Protein AF-A0A8S0XL92-F1 (afdb_monomer_lite)

Structure (mmCIF, N/CA/C/O backbone):
data_AF-A0A8S0XL92-F1
#
_entry.id   AF-A0A8S0XL92-F1
#
loop_
_atom_site.group_PDB
_atom_site.id
_atom_site.type_symbol
_atom_site.label_atom_id
_atom_site.label_alt_id
_atom_site.label_comp_id
_atom_site.label_asym_id
_atom_site.label_entity_id
_atom_site.label_seq_id
_atom_site.pdbx_PDB_ins_code
_atom_site.Cartn_x
_atom_site.Cartn_y
_atom_site.Cartn_z
_atom_site.occupancy
_atom_site.B_iso_or_equiv
_atom_site.auth_seq_id
_atom_site.auth_comp_id
_atom_site.auth_asym_id
_atom_site.auth_atom_id
_atom_site.pdbx_PDB_model_num
ATOM 1 N N . MET A 1 1 ? 10.316 -15.451 11.640 1.00 46.69 1 MET A N 1
ATOM 2 C CA . MET A 1 1 ? 9.935 -14.400 10.669 1.00 46.69 1 MET A CA 1
ATOM 3 C C . MET A 1 1 ? 9.192 -13.316 11.423 1.00 46.69 1 MET A C 1
ATOM 5 O O . MET A 1 1 ? 8.176 -13.614 12.036 1.00 46.69 1 MET A O 1
ATOM 9 N N . SER A 1 2 ? 9.742 -12.107 11.475 1.00 52.25 2 SER A N 1
ATOM 10 C CA . SER A 1 2 ? 9.135 -10.977 12.180 1.00 52.25 2 SER A CA 1
ATOM 11 C C . SER A 1 2 ? 7.762 -10.654 11.582 1.00 52.25 2 SER A C 1
ATOM 13 O O . SER A 1 2 ? 7.602 -10.604 10.365 1.00 52.25 2 SER A O 1
ATOM 15 N N . ILE A 1 3 ? 6.761 -10.427 12.435 1.00 55.72 3 ILE A N 1
ATOM 16 C CA . ILE A 1 3 ? 5.382 -10.066 12.048 1.00 55.72 3 ILE A CA 1
ATOM 17 C C . ILE A 1 3 ? 5.349 -8.834 11.116 1.00 55.72 3 ILE A C 1
ATOM 19 O O . ILE A 1 3 ? 4.450 -8.692 10.293 1.00 55.72 3 ILE A O 1
ATOM 23 N N . THR A 1 4 ? 6.381 -7.989 11.174 1.00 57.88 4 THR A N 1
ATOM 24 C CA . THR A 1 4 ? 6.578 -6.809 10.323 1.00 57.88 4 THR A CA 1
ATOM 25 C C . THR A 1 4 ? 7.001 -7.120 8.884 1.00 57.88 4 THR A C 1
ATOM 27 O O . THR A 1 4 ? 6.864 -6.260 8.021 1.00 57.88 4 THR A O 1
ATOM 30 N N . ALA A 1 5 ? 7.487 -8.328 8.585 1.00 69.50 5 ALA A N 1
ATOM 31 C CA . ALA A 1 5 ? 7.896 -8.705 7.231 1.00 69.50 5 ALA A CA 1
ATOM 32 C C . ALA A 1 5 ? 6.703 -9.058 6.326 1.00 69.50 5 ALA A C 1
ATOM 34 O O . ALA A 1 5 ? 6.807 -8.968 5.104 1.00 69.50 5 ALA A O 1
ATOM 35 N N . ILE A 1 6 ? 5.565 -9.452 6.907 1.00 76.50 6 ILE A N 1
ATOM 36 C CA . ILE A 1 6 ? 4.394 -9.924 6.154 1.00 76.50 6 ILE A CA 1
ATOM 37 C C . ILE A 1 6 ? 3.798 -8.807 5.275 1.00 76.50 6 ILE A C 1
ATOM 39 O O . ILE A 1 6 ? 3.662 -9.040 4.071 1.00 76.50 6 ILE A O 1
ATOM 43 N N . PRO A 1 7 ? 3.517 -7.590 5.789 1.00 75.69 7 PRO A N 1
ATOM 44 C CA . PRO A 1 7 ? 3.013 -6.495 4.957 1.00 75.69 7 PRO A CA 1
ATOM 45 C C . PRO A 1 7 ? 3.985 -6.111 3.838 1.00 75.69 7 PRO A C 1
ATOM 47 O O . PRO A 1 7 ? 3.556 -5.860 2.718 1.00 75.69 7 PRO A O 1
ATOM 50 N N . THR A 1 8 ? 5.291 -6.148 4.107 1.00 79.44 8 THR A N 1
ATOM 51 C CA . THR A 1 8 ? 6.352 -5.864 3.129 1.00 79.44 8 THR A CA 1
ATOM 52 C C . THR A 1 8 ? 6.390 -6.898 2.003 1.00 79.44 8 THR A C 1
ATOM 54 O O . THR A 1 8 ? 6.495 -6.548 0.829 1.00 79.44 8 THR A O 1
ATOM 57 N N . ILE A 1 9 ? 6.272 -8.188 2.332 1.00 84.31 9 ILE A N 1
ATOM 58 C CA . ILE A 1 9 ? 6.246 -9.262 1.328 1.00 84.31 9 ILE A CA 1
ATOM 59 C C . ILE A 1 9 ? 4.990 -9.150 0.462 1.00 84.31 9 ILE A C 1
ATOM 61 O O . ILE A 1 9 ? 5.079 -9.296 -0.760 1.00 84.31 9 ILE A O 1
ATOM 65 N N . ILE A 1 10 ? 3.835 -8.882 1.080 1.00 85.75 10 ILE A N 1
ATOM 66 C CA . ILE A 1 10 ? 2.579 -8.644 0.360 1.00 85.75 10 ILE A CA 1
ATOM 67 C C . ILE A 1 10 ? 2.753 -7.441 -0.567 1.00 85.75 10 ILE A C 1
ATOM 69 O O . ILE A 1 10 ? 2.487 -7.585 -1.760 1.00 85.75 10 ILE A O 1
ATOM 73 N N . PHE A 1 11 ? 3.306 -6.333 -0.052 1.00 87.50 11 PHE A N 1
ATOM 74 C CA . PHE A 1 11 ? 3.586 -5.114 -0.808 1.00 87.50 11 PHE A CA 1
ATOM 75 C C . PHE A 1 11 ? 4.371 -5.408 -2.092 1.00 87.50 11 PHE A C 1
ATOM 77 O O . PHE A 1 11 ? 3.925 -5.093 -3.198 1.00 87.50 11 PHE A O 1
ATOM 84 N N . CYS A 1 12 ? 5.525 -6.061 -1.956 1.00 86.62 12 CYS A N 1
ATOM 85 C CA . CYS A 1 12 ? 6.390 -6.373 -3.088 1.00 86.62 12 CYS A CA 1
ATOM 86 C C . CYS A 1 12 ? 5.717 -7.320 -4.091 1.00 86.62 12 CYS A C 1
ATOM 88 O O . CYS A 1 12 ? 5.840 -7.120 -5.300 1.00 86.62 12 CYS A O 1
ATOM 90 N N . LYS A 1 13 ? 4.985 -8.338 -3.615 1.00 88.25 13 LYS A N 1
ATOM 91 C CA . LYS A 1 13 ? 4.289 -9.291 -4.492 1.00 88.25 13 LYS A CA 1
ATOM 92 C C . LYS A 1 13 ? 3.189 -8.628 -5.315 1.00 88.25 13 LYS A C 1
ATOM 94 O O . LYS A 1 13 ? 3.097 -8.922 -6.505 1.00 88.25 13 LYS A O 1
ATOM 99 N N . GLY A 1 14 ? 2.384 -7.744 -4.725 1.00 89.25 14 GLY A N 1
ATOM 100 C CA . GLY A 1 14 ? 1.319 -7.063 -5.466 1.00 89.25 14 GLY A CA 1
ATOM 101 C C . GLY A 1 14 ? 1.862 -6.100 -6.521 1.00 89.25 14 GLY A C 1
ATOM 102 O O . GLY A 1 14 ? 1.381 -6.110 -7.651 1.00 89.25 14 GLY A O 1
ATOM 103 N N . ILE A 1 15 ? 2.940 -5.371 -6.216 1.00 89.62 15 ILE A N 1
ATOM 104 C CA . ILE A 1 15 ? 3.622 -4.519 -7.203 1.00 89.62 15 ILE A CA 1
ATOM 105 C C . ILE A 1 15 ? 4.197 -5.357 -8.352 1.00 89.62 15 ILE A C 1
ATOM 107 O O . ILE A 1 15 ? 3.989 -5.036 -9.520 1.00 89.62 15 ILE A O 1
ATOM 111 N N . LEU A 1 16 ? 4.859 -6.477 -8.048 1.00 87.94 16 LEU A N 1
ATOM 112 C CA . LEU A 1 16 ? 5.361 -7.395 -9.075 1.00 87.94 16 LEU A CA 1
ATOM 113 C C . LEU A 1 16 ? 4.234 -7.985 -9.937 1.00 87.94 16 LEU A C 1
ATOM 115 O O . LEU A 1 16 ? 4.423 -8.165 -11.139 1.00 87.94 16 LEU A O 1
ATOM 119 N N . ALA A 1 17 ? 3.072 -8.283 -9.351 1.00 88.50 17 ALA A N 1
ATOM 120 C CA . ALA A 1 17 ? 1.907 -8.756 -10.094 1.00 88.50 17 ALA A CA 1
ATOM 121 C C . ALA A 1 17 ? 1.376 -7.678 -11.051 1.00 88.50 17 ALA A C 1
ATOM 123 O O . ALA A 1 17 ? 1.188 -7.966 -12.229 1.00 88.50 17 ALA A O 1
ATOM 124 N N . MET A 1 18 ? 1.235 -6.434 -10.583 1.00 88.19 18 MET A N 1
ATOM 125 C CA . MET A 1 18 ? 0.814 -5.300 -11.419 1.00 88.19 18 MET A CA 1
ATOM 126 C C . MET A 1 18 ? 1.801 -4.994 -12.546 1.00 88.19 18 MET A C 1
ATOM 128 O O . MET A 1 18 ? 1.401 -4.583 -13.637 1.00 88.19 18 MET A O 1
ATOM 132 N N . TRP A 1 19 ? 3.094 -5.196 -12.292 1.00 87.38 19 TRP A N 1
ATOM 133 C CA . TRP A 1 19 ? 4.121 -5.050 -13.317 1.00 87.38 19 TRP A CA 1
ATOM 134 C C . TRP A 1 19 ? 3.978 -6.129 -14.396 1.00 87.38 19 TRP A C 1
ATOM 136 O O . TRP A 1 19 ? 3.989 -5.816 -15.584 1.00 87.38 19 TRP A O 1
ATOM 146 N N . LYS A 1 20 ? 3.737 -7.388 -14.002 1.00 87.38 20 LYS A N 1
ATOM 147 C CA . LYS A 1 20 ? 3.488 -8.499 -14.939 1.00 87.38 20 LYS A CA 1
ATOM 148 C C . LYS A 1 20 ? 2.217 -8.318 -15.767 1.00 87.38 20 LYS A C 1
ATOM 150 O O . LYS A 1 20 ? 2.213 -8.676 -16.938 1.00 87.38 20 LYS A O 1
ATOM 155 N N . THR A 1 21 ? 1.159 -7.754 -15.187 1.00 88.12 21 THR A N 1
ATOM 156 C CA . THR A 1 21 ? -0.087 -7.438 -15.908 1.00 88.12 21 THR A CA 1
ATOM 157 C C . THR A 1 21 ? -0.009 -6.123 -16.682 1.00 88.12 21 THR A C 1
ATOM 159 O O . THR A 1 2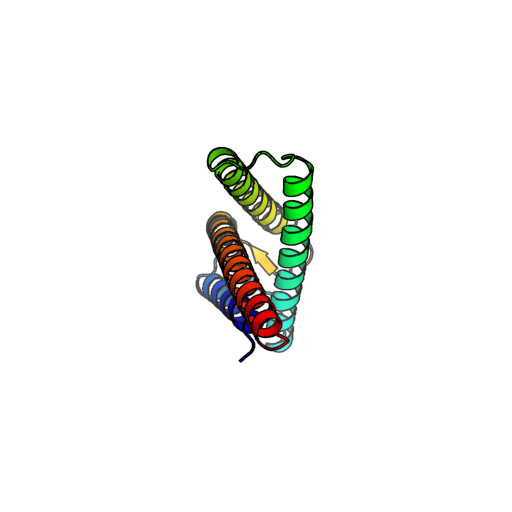1 ? -1.019 -5.654 -17.196 1.00 88.12 21 THR A O 1
ATOM 162 N N . ASN A 1 22 ? 1.181 -5.521 -16.782 1.00 85.56 22 ASN A N 1
ATOM 163 C CA . ASN A 1 22 ? 1.450 -4.322 -17.570 1.00 85.56 22 ASN A CA 1
ATOM 164 C C . ASN A 1 22 ? 0.641 -3.083 -17.125 1.00 85.56 22 ASN A C 1
ATOM 166 O O . ASN A 1 22 ? 0.470 -2.151 -17.912 1.00 85.56 22 ASN A O 1
ATOM 170 N N . LEU A 1 23 ? 0.170 -3.062 -15.870 1.00 86.38 23 LEU A N 1
ATOM 171 C CA . LEU A 1 23 ? -0.555 -1.942 -15.249 1.00 86.38 23 LEU A CA 1
ATOM 172 C C . LEU A 1 23 ? 0.399 -0.851 -14.743 1.00 86.38 23 LEU A C 1
ATOM 174 O O . LEU A 1 23 ? 0.039 0.325 -14.666 1.00 86.38 23 LEU A O 1
ATOM 178 N N . ILE A 1 24 ? 1.631 -1.241 -14.423 1.00 87.00 24 ILE A N 1
ATOM 179 C CA . ILE A 1 24 ? 2.724 -0.342 -14.058 1.00 87.00 24 ILE A CA 1
ATOM 180 C C . ILE A 1 24 ? 3.959 -0.678 -14.891 1.00 87.00 24 ILE A C 1
ATOM 182 O O . ILE A 1 24 ? 4.139 -1.818 -15.314 1.00 87.00 24 ILE A O 1
ATOM 186 N N . ILE A 1 25 ? 4.825 0.303 -15.106 1.00 85.88 25 ILE A N 1
ATOM 187 C CA . ILE A 1 25 ? 6.139 0.135 -15.729 1.00 85.88 25 ILE A C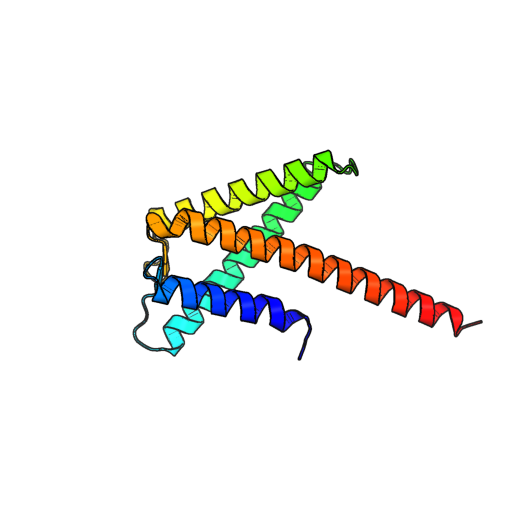A 1
ATOM 188 C C . ILE A 1 25 ? 7.181 0.483 -14.676 1.00 85.88 25 ILE A C 1
ATOM 190 O O . ILE A 1 25 ? 7.117 1.555 -14.081 1.00 85.88 25 ILE A O 1
ATOM 194 N N . ILE A 1 26 ? 8.140 -0.412 -14.449 1.00 83.69 26 ILE A N 1
ATOM 195 C CA . ILE A 1 26 ? 9.279 -0.156 -13.568 1.00 83.69 26 ILE A CA 1
ATOM 196 C C . ILE A 1 26 ? 10.525 -0.112 -14.442 1.00 83.69 26 ILE A C 1
ATOM 198 O O . ILE A 1 26 ? 10.922 -1.127 -15.009 1.00 83.69 26 ILE A O 1
ATOM 202 N N . ASN A 1 27 ? 11.126 1.067 -14.552 1.00 82.25 27 ASN A N 1
ATOM 203 C CA . ASN A 1 27 ? 12.355 1.265 -15.304 1.00 82.25 27 ASN A CA 1
ATOM 204 C C . ASN A 1 27 ? 13.559 0.982 -14.402 1.00 82.25 27 ASN A C 1
ATOM 206 O O . ASN A 1 27 ? 13.639 1.458 -13.267 1.00 82.25 27 ASN A O 1
ATOM 210 N N . GLY A 1 28 ? 14.503 0.209 -14.921 1.00 77.25 28 GLY A N 1
ATOM 211 C CA . GLY A 1 28 ? 15.765 -0.120 -14.272 1.00 77.25 28 GLY A CA 1
ATOM 212 C C . GLY A 1 28 ? 16.640 -0.896 -15.245 1.00 77.25 28 GLY A C 1
ATOM 213 O O . GLY A 1 28 ? 16.134 -1.710 -16.015 1.00 77.25 28 GLY A O 1
ATOM 214 N N . THR A 1 29 ? 17.938 -0.626 -15.229 1.00 76.88 29 THR A N 1
ATOM 215 C CA . THR A 1 29 ? 18.916 -1.304 -16.092 1.00 76.88 29 THR A CA 1
ATOM 216 C C . THR A 1 29 ? 19.174 -2.731 -15.614 1.00 76.88 29 THR A C 1
ATOM 218 O O . THR A 1 29 ? 19.304 -3.646 -16.420 1.00 76.88 29 THR A O 1
ATOM 221 N N . ASN A 1 30 ? 19.153 -2.938 -14.292 1.00 84.69 30 ASN A N 1
ATOM 222 C CA . ASN A 1 30 ? 19.447 -4.210 -13.638 1.00 84.69 30 ASN A CA 1
ATOM 223 C C . ASN A 1 30 ? 18.359 -4.595 -12.621 1.00 84.69 30 ASN A C 1
ATOM 225 O O . ASN A 1 30 ? 17.667 -3.742 -12.061 1.00 84.69 30 ASN A O 1
ATOM 229 N N . LYS A 1 31 ? 18.258 -5.894 -12.291 1.00 84.00 31 LYS A N 1
ATOM 230 C CA . LYS A 1 31 ? 17.289 -6.422 -11.299 1.00 84.00 31 LYS A CA 1
ATOM 231 C C . LYS A 1 31 ? 17.364 -5.709 -9.943 1.00 84.00 31 LYS A C 1
ATOM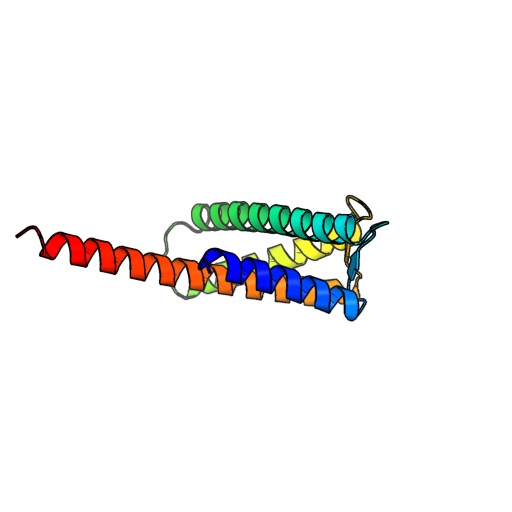 233 O O . LYS A 1 31 ? 16.339 -5.499 -9.302 1.00 84.00 31 LYS A O 1
ATOM 238 N N . PHE A 1 32 ? 18.568 -5.326 -9.520 1.00 84.81 32 PHE A N 1
ATOM 239 C CA . PHE A 1 32 ? 18.781 -4.608 -8.265 1.00 84.81 32 PHE A CA 1
ATOM 240 C C . PHE A 1 32 ? 18.126 -3.218 -8.267 1.00 84.81 32 PHE A C 1
ATOM 242 O O . PHE A 1 32 ? 17.488 -2.837 -7.288 1.00 84.81 32 PHE A O 1
ATOM 249 N N . GLU A 1 33 ? 18.206 -2.483 -9.379 1.00 84.38 33 GLU A N 1
ATOM 250 C CA . GLU A 1 33 ? 17.584 -1.159 -9.498 1.00 84.38 33 GLU A CA 1
ATOM 251 C C . GLU A 1 33 ? 16.059 -1.238 -9.450 1.00 84.38 33 GLU A C 1
ATOM 253 O O . GLU A 1 33 ? 15.422 -0.426 -8.781 1.00 84.38 33 GLU A O 1
ATOM 258 N N . ILE A 1 34 ? 15.476 -2.254 -10.094 1.00 83.00 34 ILE A N 1
ATOM 259 C CA . ILE A 1 34 ? 14.031 -2.517 -10.056 1.00 83.00 34 ILE A CA 1
ATOM 260 C C . ILE A 1 34 ? 13.578 -2.734 -8.607 1.00 83.00 34 ILE A C 1
ATOM 262 O O . ILE A 1 34 ? 12.633 -2.091 -8.152 1.00 83.00 34 ILE A O 1
ATOM 266 N N . ILE A 1 35 ? 14.283 -3.586 -7.854 1.00 85.94 35 ILE A N 1
ATOM 267 C CA . ILE A 1 35 ? 13.977 -3.845 -6.439 1.00 85.94 35 ILE A CA 1
ATOM 268 C C . ILE A 1 35 ? 14.109 -2.561 -5.612 1.00 85.94 35 ILE A C 1
ATOM 270 O O . ILE A 1 35 ? 13.215 -2.241 -4.827 1.00 85.94 35 ILE A O 1
ATOM 274 N N . MET A 1 36 ? 15.176 -1.785 -5.813 1.00 87.06 36 MET A N 1
ATOM 275 C CA . MET A 1 36 ? 15.367 -0.518 -5.102 1.00 87.06 36 MET A CA 1
ATOM 276 C C . MET A 1 36 ? 14.274 0.508 -5.411 1.00 87.06 36 MET A C 1
ATOM 278 O O . MET A 1 36 ? 13.856 1.241 -4.513 1.00 87.06 36 MET A O 1
ATOM 282 N N . ASN A 1 37 ? 13.773 0.552 -6.645 1.00 86.38 37 ASN A N 1
ATOM 283 C CA . ASN A 1 37 ? 12.665 1.429 -7.016 1.00 86.38 37 ASN A CA 1
ATOM 284 C C . ASN A 1 37 ? 11.358 1.011 -6.326 1.00 86.38 37 ASN A C 1
ATOM 286 O O . ASN A 1 37 ? 10.639 1.875 -5.823 1.00 86.38 37 ASN A O 1
ATOM 290 N N . ILE A 1 38 ? 11.093 -0.295 -6.206 1.00 88.00 38 ILE A N 1
ATOM 291 C CA . ILE A 1 38 ? 9.947 -0.819 -5.442 1.00 88.00 38 ILE A CA 1
ATOM 292 C C . ILE A 1 38 ? 10.066 -0.441 -3.960 1.00 88.00 38 ILE A C 1
ATOM 294 O O . ILE A 1 38 ? 9.095 0.029 -3.367 1.00 88.00 38 ILE A O 1
ATOM 298 N N . ILE A 1 39 ? 11.253 -0.589 -3.363 1.00 87.25 39 ILE A N 1
ATOM 299 C CA . ILE A 1 39 ? 11.491 -0.239 -1.953 1.00 87.25 39 ILE A CA 1
ATOM 300 C C . ILE A 1 39 ? 11.298 1.264 -1.719 1.00 87.25 39 ILE A C 1
ATOM 302 O O . ILE A 1 39 ? 10.628 1.654 -0.765 1.00 87.25 39 ILE A O 1
ATOM 306 N N . LYS A 1 40 ? 11.828 2.125 -2.597 1.00 88.31 40 LYS A N 1
ATOM 307 C CA . LYS A 1 40 ? 11.622 3.583 -2.507 1.00 88.31 40 LYS A CA 1
ATOM 308 C C . LYS A 1 40 ? 10.145 3.950 -2.577 1.00 88.31 40 LYS A C 1
ATOM 310 O O . LYS A 1 40 ? 9.676 4.765 -1.785 1.00 88.31 40 LYS A O 1
ATOM 315 N N . PHE A 1 41 ? 9.417 3.324 -3.497 1.00 87.81 41 PHE A N 1
ATOM 316 C CA . PHE A 1 41 ? 7.980 3.517 -3.631 1.00 87.81 41 PHE A CA 1
ATOM 317 C C . PHE A 1 41 ? 7.219 3.066 -2.370 1.00 87.81 41 PHE A C 1
ATOM 319 O O . PHE A 1 41 ? 6.342 3.783 -1.888 1.00 87.81 41 PHE A O 1
ATOM 326 N N . MET A 1 42 ? 7.608 1.934 -1.775 1.00 88.12 42 MET A N 1
ATOM 327 C CA . MET A 1 42 ? 7.053 1.448 -0.508 1.00 88.12 42 MET A CA 1
ATOM 328 C C . MET A 1 42 ? 7.269 2.430 0.646 1.00 88.12 42 MET A C 1
ATOM 330 O O . MET A 1 42 ? 6.324 2.746 1.363 1.00 88.12 42 MET A O 1
ATOM 334 N N . ILE A 1 43 ? 8.500 2.918 0.825 1.00 88.25 43 ILE A N 1
ATOM 335 C CA . ILE A 1 43 ? 8.838 3.859 1.902 1.00 88.25 43 ILE A CA 1
ATOM 336 C C . ILE A 1 43 ? 8.024 5.143 1.745 1.00 88.25 43 ILE A C 1
ATOM 338 O O . ILE A 1 43 ? 7.407 5.595 2.705 1.00 88.25 43 ILE A O 1
ATOM 342 N N . LEU A 1 44 ? 7.960 5.691 0.529 1.00 88.94 44 LEU A N 1
ATOM 343 C CA . LEU A 1 44 ? 7.159 6.881 0.244 1.00 88.94 44 LEU A CA 1
ATOM 344 C C . LEU A 1 44 ? 5.677 6.654 0.572 1.00 88.94 44 LEU A C 1
ATOM 346 O O . LEU A 1 44 ? 5.054 7.490 1.222 1.00 88.94 44 LEU A O 1
ATOM 350 N N . THR A 1 45 ? 5.133 5.506 0.165 1.00 88.44 45 THR A N 1
ATOM 351 C CA . THR A 1 45 ? 3.748 5.121 0.462 1.00 88.44 45 THR A CA 1
ATOM 352 C C . THR A 1 45 ? 3.504 5.064 1.972 1.00 88.44 45 THR A C 1
ATOM 354 O O . THR A 1 45 ? 2.531 5.634 2.454 1.00 88.44 45 THR A O 1
ATOM 357 N N . LEU A 1 46 ? 4.396 4.426 2.737 1.00 88.12 46 LEU A N 1
ATOM 358 C CA . LEU A 1 46 ? 4.284 4.324 4.198 1.00 88.12 46 LEU A CA 1
ATOM 359 C C . LEU A 1 46 ? 4.325 5.692 4.885 1.00 88.12 46 LEU A C 1
ATOM 361 O O . LEU A 1 46 ? 3.551 5.932 5.814 1.00 88.12 46 LEU A O 1
ATOM 365 N N . VAL A 1 47 ? 5.199 6.589 4.425 1.00 88.56 47 VAL A N 1
ATOM 366 C CA . VAL A 1 47 ? 5.279 7.962 4.941 1.00 88.56 47 VAL A CA 1
ATOM 367 C C . VAL A 1 47 ? 3.966 8.698 4.691 1.00 88.56 47 VAL A C 1
ATOM 369 O O . VAL A 1 47 ? 3.408 9.263 5.627 1.00 88.56 47 VAL A O 1
ATOM 372 N N . ILE A 1 48 ? 3.432 8.639 3.468 1.00 87.94 48 ILE A N 1
ATOM 373 C CA . ILE A 1 48 ? 2.164 9.297 3.120 1.00 87.94 48 ILE A CA 1
ATOM 374 C C . ILE A 1 48 ? 1.018 8.737 3.957 1.00 87.94 48 ILE A C 1
ATOM 376 O O . ILE A 1 48 ? 0.256 9.515 4.522 1.00 87.94 48 ILE A O 1
ATOM 380 N N . ILE A 1 49 ? 0.931 7.410 4.087 1.00 88.50 49 ILE A N 1
ATOM 381 C CA . ILE A 1 49 ? -0.076 6.760 4.930 1.00 88.50 49 ILE A CA 1
ATOM 382 C C . ILE A 1 49 ? -0.003 7.306 6.351 1.00 88.50 49 ILE A C 1
ATOM 384 O O . ILE A 1 49 ? -1.012 7.752 6.877 1.00 88.50 49 ILE A O 1
ATOM 388 N N . THR A 1 50 ? 1.189 7.312 6.947 1.00 86.19 50 THR A N 1
ATOM 389 C CA . THR A 1 50 ? 1.381 7.742 8.337 1.00 86.19 50 THR A CA 1
ATOM 390 C C . THR A 1 50 ? 1.004 9.209 8.529 1.00 86.19 50 THR A C 1
ATOM 392 O O . THR A 1 50 ? 0.308 9.547 9.479 1.00 86.19 50 THR A O 1
ATOM 395 N N . VAL A 1 51 ? 1.437 10.089 7.623 1.00 89.44 51 VAL A N 1
ATOM 396 C CA . VAL A 1 51 ? 1.135 11.525 7.700 1.00 89.44 51 VAL A CA 1
ATOM 397 C C . VAL A 1 51 ? -0.366 11.775 7.570 1.00 89.44 51 VAL A C 1
ATOM 399 O O . VAL A 1 51 ? -0.932 12.515 8.369 1.00 89.44 51 VAL A O 1
ATOM 402 N N . VAL A 1 52 ? -1.023 11.144 6.596 1.00 89.31 52 VAL A N 1
ATOM 403 C CA . VAL A 1 52 ? -2.461 11.325 6.359 1.00 89.31 52 VAL A CA 1
ATOM 404 C C . VAL A 1 52 ? -3.287 10.758 7.512 1.00 89.31 52 VAL A C 1
ATOM 406 O O . VAL A 1 52 ? -4.214 11.421 7.965 1.00 89.31 52 VAL A O 1
ATOM 409 N N . ASP A 1 53 ? -2.920 9.586 8.030 1.00 86.25 53 ASP A N 1
ATOM 410 C CA . ASP A 1 53 ? -3.578 8.946 9.176 1.00 86.25 53 ASP A CA 1
ATOM 411 C C . ASP A 1 53 ? -3.489 9.826 10.435 1.00 86.25 53 ASP A C 1
ATOM 413 O O . ASP A 1 53 ? -4.484 10.032 11.129 1.00 86.25 53 ASP A O 1
ATOM 417 N N . LEU A 1 54 ? -2.327 10.448 10.681 1.00 85.69 54 LEU A N 1
ATOM 418 C CA . LEU A 1 54 ? -2.150 11.414 11.770 1.00 85.69 54 LEU A CA 1
ATOM 419 C C . LEU A 1 54 ? -3.002 12.675 11.575 1.00 85.69 54 LEU A C 1
ATOM 421 O O . LEU A 1 54 ? -3.600 13.162 12.538 1.00 85.69 54 LEU A O 1
ATOM 425 N N . ILE A 1 55 ? -3.076 13.205 10.349 1.00 88.00 55 ILE A N 1
ATOM 426 C CA . ILE A 1 55 ? -3.916 14.367 10.026 1.00 88.00 55 ILE A CA 1
ATOM 427 C C . ILE A 1 55 ? -5.389 14.027 10.256 1.00 88.00 55 ILE A C 1
ATOM 429 O O . ILE A 1 55 ? -6.073 14.766 10.959 1.00 88.00 55 ILE A O 1
ATOM 433 N N . PHE A 1 56 ? -5.878 12.906 9.725 1.00 85.44 56 PHE A N 1
ATOM 434 C CA . PHE A 1 56 ? -7.267 12.482 9.906 1.00 85.44 56 PHE A CA 1
ATOM 435 C C . PHE A 1 56 ? -7.593 12.213 11.369 1.00 85.44 56 PHE A C 1
ATOM 437 O O . PHE A 1 56 ? -8.594 12.733 11.854 1.00 85.44 56 PHE A O 1
ATOM 444 N N . SER A 1 57 ? -6.712 11.535 12.104 1.00 79.50 57 SER A N 1
ATOM 445 C CA . SER A 1 57 ? -6.864 11.330 13.549 1.00 79.50 57 SER A CA 1
ATOM 446 C C . SER A 1 57 ? -6.940 12.644 14.335 1.00 79.50 57 SER A C 1
ATOM 448 O O . SER A 1 57 ? -7.644 12.721 15.343 1.00 79.50 57 SER A O 1
ATOM 450 N N . SER A 1 58 ? -6.219 13.677 13.889 1.00 81.75 58 SER A N 1
ATOM 451 C CA . SER A 1 58 ? -6.193 14.993 14.541 1.00 81.75 58 SER A CA 1
ATOM 452 C C . SER A 1 58 ? -7.420 15.838 14.183 1.00 81.75 58 SER A C 1
ATOM 454 O O . SER A 1 58 ? -7.989 16.491 15.051 1.00 81.75 58 SER A O 1
ATOM 456 N N . VAL A 1 59 ? -7.844 15.816 12.915 1.00 81.00 59 VAL A N 1
ATOM 457 C CA . VAL A 1 59 ? -8.975 16.604 12.393 1.00 81.00 59 VAL A CA 1
ATOM 458 C C . VAL A 1 59 ? -10.321 16.004 12.799 1.00 81.00 59 VAL A C 1
ATOM 460 O O . VAL A 1 59 ? -11.258 16.732 13.118 1.00 81.00 59 VAL A O 1
ATOM 463 N N . LEU A 1 60 ? -10.438 14.677 12.813 1.00 73.75 60 LEU A N 1
ATOM 464 C CA . LEU A 1 60 ? -11.672 13.960 13.135 1.00 73.75 60 LEU A CA 1
ATOM 465 C C . LEU A 1 60 ? -11.843 13.757 14.651 1.00 73.75 60 LEU A C 1
ATOM 467 O O . LEU A 1 60 ? -12.325 12.702 15.054 1.00 73.75 60 LEU A O 1
ATOM 471 N N . GLU A 1 61 ? -11.451 14.735 15.480 1.00 62.88 61 GLU A N 1
ATOM 472 C CA . GLU A 1 61 ? -11.511 14.739 16.955 1.00 62.88 61 GLU A CA 1
ATOM 473 C C . GLU A 1 61 ? -12.367 13.616 17.572 1.00 62.88 61 GLU A C 1
ATOM 475 O O . GLU A 1 61 ? -13.594 13.700 17.560 1.00 62.88 61 GLU A O 1
ATOM 480 N N . LYS A 1 62 ? -11.702 12.577 18.109 1.00 55.41 62 LYS A N 1
ATOM 481 C CA . LYS A 1 62 ? -12.113 11.610 19.160 1.00 55.41 62 LYS A CA 1
ATOM 482 C C . LYS A 1 62 ? -13.586 11.156 19.267 1.00 55.41 62 LYS A C 1
ATOM 484 O O . LYS A 1 62 ? -13.960 10.570 20.284 1.00 55.41 62 LYS A O 1
ATOM 489 N N . LYS A 1 63 ? -14.438 11.335 18.259 1.00 54.25 63 LYS A N 1
ATOM 490 C CA . LYS A 1 63 ? -15.794 10.785 18.237 1.00 54.25 63 LYS A CA 1
ATOM 491 C C . LYS A 1 63 ? -15.685 9.320 17.851 1.00 54.25 63 LYS A C 1
ATOM 493 O O . LYS A 1 63 ? -15.659 8.942 16.684 1.00 54.25 63 LYS A O 1
ATOM 498 N N . SER A 1 64 ? -15.582 8.477 18.873 1.00 58.47 64 SER A N 1
ATOM 499 C CA . SER A 1 64 ? -15.557 7.030 18.717 1.00 58.47 64 SER A CA 1
ATOM 500 C C . SER A 1 64 ? -16.914 6.544 18.207 1.00 58.47 64 SER A C 1
ATOM 502 O O . SER A 1 64 ? -17.880 6.458 18.968 1.00 58.47 64 SER A O 1
ATOM 504 N N . GLY A 1 65 ? -17.001 6.221 16.920 1.00 68.56 65 GLY A N 1
ATOM 505 C CA . GLY A 1 65 ? -18.219 5.686 16.326 1.00 68.56 65 GLY A CA 1
ATOM 506 C C . GLY A 1 65 ? -17.953 4.997 14.996 1.00 68.56 65 GLY A C 1
ATOM 507 O O . GLY A 1 65 ? -17.066 5.385 14.245 1.00 68.56 65 GLY A O 1
ATOM 508 N N . ILE A 1 66 ? -18.762 3.984 14.676 1.00 73.25 66 ILE A N 1
ATOM 509 C CA . ILE A 1 66 ? -18.652 3.224 13.418 1.00 73.25 66 ILE A CA 1
ATOM 510 C C . ILE A 1 66 ? -18.755 4.158 12.201 1.00 73.25 66 ILE A C 1
ATOM 512 O O . ILE A 1 66 ? -18.013 3.996 11.239 1.00 73.25 66 ILE A O 1
ATOM 516 N N . LYS A 1 67 ? -19.627 5.175 12.265 1.00 75.81 67 LYS A N 1
ATOM 517 C CA . LYS A 1 67 ? -19.792 6.176 11.199 1.00 75.81 67 LYS A CA 1
ATOM 518 C C . LYS A 1 67 ? -18.508 6.974 10.940 1.00 75.81 67 LYS A C 1
ATOM 520 O O . LYS A 1 67 ? -18.169 7.190 9.785 1.00 75.81 67 LYS A O 1
ATOM 525 N N . GLN A 1 68 ? -17.786 7.354 11.995 1.00 78.94 68 GLN A N 1
ATOM 526 C CA . GLN A 1 68 ? -16.519 8.084 11.894 1.00 78.94 68 GLN A CA 1
ATOM 527 C C . GLN A 1 68 ? -15.463 7.236 11.180 1.00 78.94 68 GLN A C 1
ATOM 529 O O . GLN A 1 68 ? -14.867 7.686 10.208 1.00 78.94 68 GLN A O 1
ATOM 534 N N . ASN A 1 69 ? -15.325 5.972 11.592 1.00 77.88 69 ASN A N 1
ATOM 535 C CA . ASN A 1 69 ? -14.379 5.041 10.977 1.00 77.88 69 ASN A CA 1
ATOM 536 C C . ASN A 1 69 ? -14.680 4.825 9.486 1.00 77.88 69 ASN A C 1
ATOM 5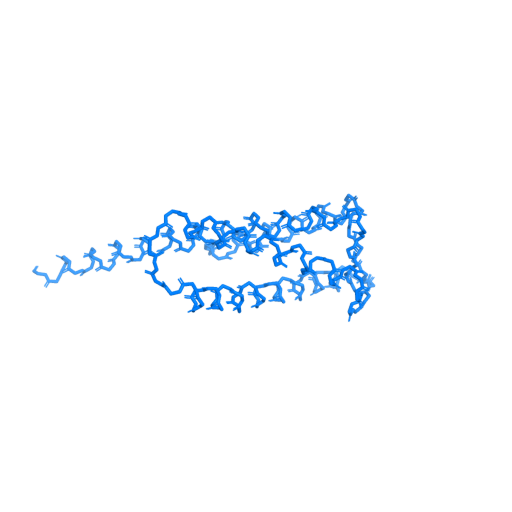38 O O . ASN A 1 69 ? -13.760 4.726 8.682 1.00 77.88 69 ASN A O 1
ATOM 542 N N . MET A 1 70 ? -15.960 4.751 9.099 1.00 82.56 70 MET A N 1
ATOM 543 C CA . MET A 1 70 ? -16.338 4.612 7.687 1.00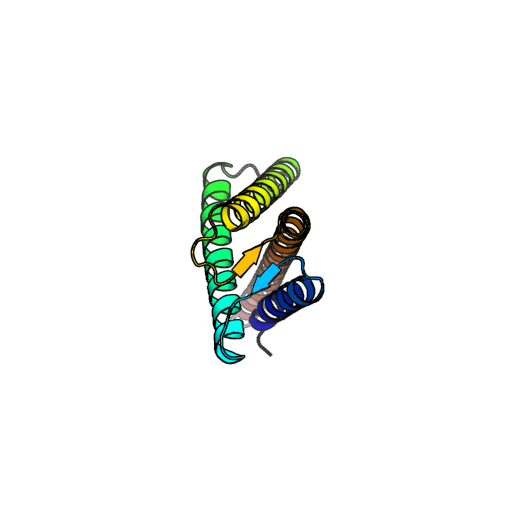 82.56 70 MET A CA 1
ATOM 544 C C . MET A 1 70 ? -15.992 5.866 6.875 1.00 82.56 70 MET A C 1
ATOM 546 O O . MET A 1 70 ? -15.543 5.744 5.736 1.00 82.56 70 MET A O 1
ATOM 550 N N . ILE A 1 71 ? -16.157 7.059 7.455 1.00 85.25 71 ILE A N 1
ATOM 551 C CA . ILE A 1 71 ? -15.753 8.325 6.824 1.00 85.25 71 ILE A CA 1
ATOM 552 C C . ILE A 1 71 ? -14.232 8.361 6.642 1.00 85.25 71 ILE A C 1
ATOM 554 O O . ILE A 1 71 ? -13.764 8.654 5.547 1.00 85.25 71 ILE A O 1
ATOM 558 N N . GLU A 1 72 ? -13.470 7.995 7.670 1.00 84.69 72 GLU A N 1
ATOM 559 C CA . GLU A 1 72 ? -12.006 7.946 7.624 1.00 84.69 72 GLU A CA 1
ATOM 560 C C . GLU A 1 72 ? -11.494 6.952 6.571 1.00 84.69 72 GLU A C 1
ATOM 562 O O . GLU A 1 72 ? -10.672 7.310 5.732 1.00 84.69 72 GLU A O 1
ATOM 567 N N . LEU A 1 73 ? -12.056 5.738 6.523 1.00 86.69 73 LEU A N 1
ATOM 568 C CA . LEU A 1 73 ? -11.749 4.747 5.484 1.00 86.69 73 LEU A CA 1
ATOM 569 C C . LEU A 1 73 ? -12.058 5.276 4.077 1.00 86.69 73 LEU A C 1
ATOM 571 O O . LEU A 1 73 ? -11.264 5.087 3.156 1.00 86.69 73 LEU A O 1
ATOM 575 N N . THR A 1 74 ? -13.190 5.959 3.907 1.00 89.00 74 THR A N 1
ATOM 576 C CA . THR A 1 74 ? -13.587 6.524 2.608 1.00 89.00 74 THR A CA 1
ATOM 577 C C . THR A 1 74 ? -12.641 7.647 2.180 1.00 89.00 74 THR A C 1
ATOM 579 O O . THR A 1 74 ? -12.195 7.677 1.032 1.00 89.00 74 THR A O 1
ATOM 582 N N . LEU A 1 75 ? -12.280 8.541 3.102 1.00 89.50 75 LEU A N 1
ATOM 583 C CA . LEU A 1 75 ? -11.303 9.602 2.857 1.00 89.50 75 LEU A CA 1
ATOM 584 C C . LEU A 1 75 ? -9.926 9.024 2.526 1.00 89.50 75 LEU A C 1
ATOM 586 O O . LEU A 1 75 ? -9.278 9.488 1.591 1.00 89.50 75 LEU A O 1
ATOM 590 N N . MET A 1 76 ? -9.504 7.969 3.222 1.00 90.94 76 MET A N 1
ATOM 591 C CA . MET A 1 76 ? -8.228 7.313 2.954 1.00 90.94 76 MET A CA 1
ATOM 592 C C . MET A 1 76 ? -8.201 6.657 1.570 1.00 90.94 76 MET A C 1
ATOM 594 O O . MET A 1 76 ? -7.205 6.758 0.852 1.00 90.94 76 MET A O 1
ATOM 598 N N . TYR A 1 77 ? -9.310 6.048 1.143 1.00 91.25 77 TYR A N 1
ATOM 599 C CA . TYR A 1 77 ? -9.445 5.550 -0.225 1.00 91.25 77 TYR A CA 1
ATOM 600 C C . TYR A 1 77 ? -9.315 6.677 -1.262 1.00 91.25 77 TYR A C 1
ATOM 602 O O . TYR A 1 77 ? -8.570 6.531 -2.233 1.00 91.25 77 TYR A O 1
ATOM 610 N N . LEU A 1 78 ? -9.972 7.822 -1.040 1.00 92.44 78 LEU A N 1
ATOM 611 C CA . LEU A 1 78 ? -9.847 8.994 -1.916 1.00 92.44 78 LEU A CA 1
ATOM 612 C C . LEU A 1 78 ? -8.409 9.520 -1.972 1.00 92.44 78 LEU A C 1
ATOM 614 O O . LEU A 1 78 ? -7.926 9.865 -3.051 1.00 92.44 78 LEU A O 1
ATOM 618 N N . VAL A 1 79 ? -7.698 9.528 -0.844 1.00 92.88 79 VAL A N 1
ATOM 619 C CA . VAL A 1 79 ? -6.277 9.891 -0.803 1.00 92.88 79 VAL A CA 1
ATOM 620 C C . VAL A 1 79 ? -5.435 8.917 -1.624 1.00 92.88 79 VAL A C 1
ATOM 622 O O . VAL A 1 79 ? -4.584 9.364 -2.389 1.00 92.88 79 VAL A O 1
ATOM 625 N N . PHE A 1 80 ? -5.676 7.606 -1.544 1.00 93.38 80 PHE A N 1
ATOM 626 C CA . PHE A 1 80 ? -4.968 6.638 -2.392 1.00 93.38 80 PHE A CA 1
ATOM 627 C C . PHE A 1 80 ? -5.304 6.776 -3.877 1.00 93.38 80 PHE A C 1
ATOM 629 O O . PHE A 1 80 ? -4.448 6.519 -4.729 1.00 93.38 80 PHE A O 1
ATOM 636 N N . LEU A 1 81 ? -6.530 7.183 -4.204 1.00 92.25 81 LEU A N 1
ATOM 637 C CA . LEU A 1 81 ? -6.923 7.510 -5.570 1.00 92.25 81 LEU A CA 1
ATOM 638 C C . LEU A 1 81 ? -6.144 8.719 -6.090 1.00 92.25 81 LEU A C 1
ATOM 640 O O . LEU A 1 81 ? -5.474 8.625 -7.118 1.00 92.25 81 LEU A O 1
ATOM 644 N N . LEU A 1 82 ? -6.155 9.818 -5.336 1.00 91.06 82 LEU A N 1
ATOM 645 C CA . LEU A 1 82 ? -5.382 11.022 -5.641 1.00 91.06 82 LEU A CA 1
ATOM 646 C C . LEU A 1 82 ? -3.887 10.720 -5.743 1.00 91.06 82 LEU A C 1
ATOM 648 O O . LEU A 1 82 ? -3.242 11.150 -6.694 1.00 91.06 82 LEU A O 1
ATOM 652 N N . TYR A 1 83 ? -3.346 9.931 -4.818 1.00 89.38 83 TYR A N 1
ATOM 653 C CA . TYR A 1 83 ? -1.946 9.526 -4.824 1.00 89.38 83 TYR A CA 1
ATOM 654 C C . TYR A 1 83 ? -1.578 8.772 -6.105 1.00 89.38 83 TYR A C 1
ATOM 656 O O . TYR A 1 83 ? -0.599 9.129 -6.759 1.00 89.38 83 TYR A O 1
ATOM 664 N N . ALA A 1 84 ? -2.375 7.779 -6.511 1.00 89.50 84 ALA A N 1
ATOM 665 C CA . ALA A 1 84 ? -2.133 7.032 -7.744 1.00 89.50 84 ALA A CA 1
ATOM 666 C C . ALA A 1 84 ? -2.254 7.916 -8.998 1.00 89.50 84 ALA A C 1
ATOM 668 O O . ALA A 1 84 ? -1.459 7.764 -9.927 1.00 89.50 84 ALA A O 1
ATOM 669 N N . ILE A 1 85 ? -3.194 8.870 -9.014 1.00 89.81 85 ILE A N 1
ATOM 670 C CA . ILE A 1 85 ? -3.354 9.841 -10.108 1.00 89.81 85 ILE A CA 1
ATOM 671 C C . ILE A 1 85 ? -2.140 10.770 -10.193 1.00 89.81 85 ILE A C 1
ATOM 673 O O . ILE A 1 85 ? -1.563 10.913 -11.269 1.00 89.81 85 ILE A O 1
ATOM 677 N N . ILE A 1 86 ? -1.720 11.368 -9.074 1.00 87.38 86 ILE A N 1
ATOM 678 C CA . ILE A 1 86 ? -0.548 12.253 -9.015 1.00 87.38 86 ILE A CA 1
ATOM 679 C C . ILE A 1 86 ? 0.691 11.490 -9.480 1.00 87.38 86 ILE A C 1
ATOM 681 O O . ILE A 1 86 ? 1.451 11.982 -10.309 1.00 87.38 86 ILE A O 1
ATOM 685 N N . TYR A 1 87 ? 0.873 10.262 -9.000 1.00 84.44 87 TYR A N 1
ATOM 686 C CA . TYR A 1 87 ? 2.026 9.448 -9.359 1.00 84.44 87 TYR A CA 1
ATOM 687 C C . TYR A 1 87 ? 2.005 9.017 -10.838 1.00 84.44 87 TYR A C 1
ATOM 689 O O . TYR A 1 87 ? 3.058 8.936 -11.468 1.00 84.44 87 TYR A O 1
ATOM 697 N N . SER A 1 88 ? 0.818 8.795 -11.414 1.00 84.81 88 SER A N 1
ATOM 698 C CA . SER A 1 88 ? 0.635 8.522 -12.846 1.00 84.81 88 SER A CA 1
ATOM 699 C C . SER A 1 88 ? 0.901 9.753 -13.720 1.00 84.81 88 SER A C 1
ATOM 701 O O . SER A 1 88 ? 1.551 9.641 -14.757 1.00 84.81 88 SER A O 1
ATOM 703 N N . HIS A 1 89 ? 0.415 10.929 -13.315 1.00 81.44 89 HIS A N 1
ATOM 704 C CA . HIS A 1 89 ? 0.464 12.135 -14.142 1.00 81.44 89 HIS A CA 1
ATOM 705 C C . HIS A 1 89 ? 1.800 12.869 -14.048 1.00 81.44 89 HIS A C 1
ATOM 707 O O . HIS A 1 89 ? 2.323 13.355 -15.046 1.00 81.44 89 HIS A O 1
ATOM 713 N N . PHE A 1 90 ? 2.364 12.934 -12.847 1.00 72.81 90 PHE A N 1
ATOM 714 C CA . PHE A 1 90 ? 3.536 13.754 -12.576 1.00 72.81 90 PHE A CA 1
ATOM 715 C C . PHE A 1 90 ? 4.851 13.005 -12.850 1.00 72.81 90 PHE A C 1
ATOM 717 O O . PHE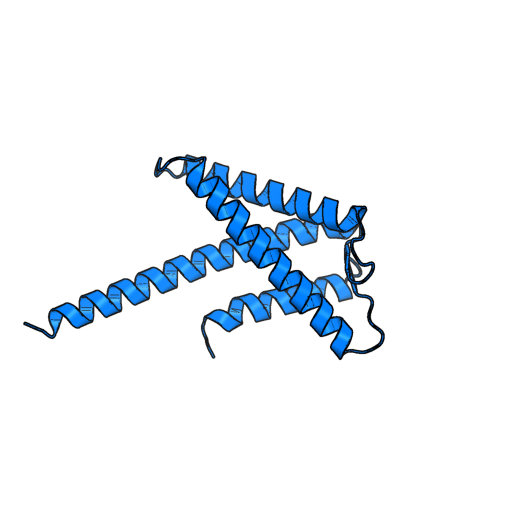 A 1 90 ? 5.909 13.623 -12.799 1.00 72.81 90 PHE A O 1
ATOM 724 N N . SER A 1 91 ? 4.798 11.691 -13.148 1.00 62.03 91 SER A N 1
ATOM 725 C CA . SER A 1 91 ? 5.936 10.831 -13.532 1.00 62.03 91 SER A CA 1
ATOM 726 C C . SER A 1 91 ? 7.238 11.181 -12.798 1.00 62.03 91 SER A C 1
ATOM 728 O O . SER A 1 91 ? 8.305 11.236 -13.405 1.00 62.03 91 SER A O 1
ATOM 730 N N . ILE A 1 92 ? 7.153 11.410 -11.476 1.00 56.09 92 ILE A N 1
ATOM 731 C CA . ILE A 1 92 ? 8.128 12.172 -10.657 1.00 56.09 92 ILE A CA 1
ATOM 732 C C . ILE A 1 92 ? 9.569 11.635 -10.705 1.00 56.09 92 ILE A C 1
ATOM 734 O O . ILE A 1 92 ? 10.480 12.257 -10.176 1.00 56.09 92 ILE A O 1
ATOM 738 N N . ASN A 1 93 ? 9.839 10.509 -11.362 1.00 58.56 93 ASN A N 1
ATOM 739 C CA . ASN A 1 93 ? 11.205 10.076 -11.627 1.00 58.56 93 ASN A CA 1
ATOM 740 C C . ASN A 1 93 ? 11.371 9.160 -12.852 1.00 58.56 93 ASN A C 1
ATOM 742 O O . ASN A 1 93 ? 12.420 8.532 -12.961 1.00 58.56 93 ASN A O 1
ATOM 746 N N . ASN A 1 94 ? 10.357 8.981 -13.714 1.00 64.69 94 ASN A N 1
ATOM 747 C CA . ASN A 1 94 ? 10.315 7.955 -14.779 1.00 64.69 94 ASN A CA 1
ATOM 748 C C . ASN A 1 94 ? 10.712 6.521 -14.346 1.00 64.69 94 ASN A C 1
ATOM 750 O O . ASN A 1 94 ? 10.861 5.646 -15.187 1.00 64.69 94 ASN A O 1
ATOM 754 N N . LYS A 1 95 ? 10.902 6.244 -13.052 1.00 76.19 95 LYS A N 1
ATOM 755 C CA . LYS A 1 95 ? 11.409 4.967 -12.522 1.00 76.19 95 LYS A CA 1
ATOM 756 C C . LYS A 1 95 ? 10.292 3.978 -12.231 1.00 76.19 95 LYS A C 1
ATOM 758 O O . LYS A 1 95 ? 10.487 2.778 -12.376 1.00 76.19 95 LYS A O 1
ATOM 763 N N . LEU A 1 96 ? 9.128 4.485 -11.840 1.00 79.81 96 LEU A N 1
ATOM 764 C CA . LEU A 1 96 ? 7.898 3.724 -11.698 1.00 79.81 96 LEU A CA 1
ATOM 765 C C . LEU A 1 96 ? 6.782 4.577 -12.293 1.00 79.81 96 LEU A C 1
ATOM 767 O O . LEU A 1 96 ? 6.565 5.701 -11.853 1.00 79.81 96 LEU A O 1
ATOM 771 N N . ILE A 1 97 ? 6.126 4.066 -13.326 1.00 83.31 97 ILE A N 1
ATOM 772 C CA . ILE A 1 97 ? 5.064 4.761 -14.048 1.00 83.31 97 ILE A CA 1
ATOM 773 C C . ILE A 1 97 ? 3.801 3.930 -13.888 1.00 83.31 97 ILE A C 1
ATOM 775 O O . ILE A 1 97 ? 3.758 2.765 -14.282 1.00 83.31 97 ILE A O 1
ATOM 779 N N . ILE A 1 98 ? 2.768 4.529 -13.308 1.00 84.31 98 ILE A N 1
ATOM 780 C CA . ILE A 1 98 ? 1.447 3.910 -13.219 1.00 84.31 98 ILE A CA 1
ATOM 781 C C . ILE A 1 98 ? 0.697 4.272 -14.495 1.00 84.31 98 ILE A C 1
ATOM 783 O O . ILE A 1 98 ? 0.510 5.456 -14.788 1.00 84.31 98 ILE A O 1
ATOM 787 N N . LYS A 1 99 ? 0.274 3.274 -15.274 1.00 86.94 99 LYS A N 1
ATOM 788 C CA . LYS A 1 99 ? -0.564 3.534 -16.450 1.00 86.94 99 LYS A CA 1
ATOM 789 C C . LYS A 1 99 ? -1.963 3.940 -16.010 1.00 86.94 99 LYS A C 1
ATOM 791 O O . LYS A 1 99 ? -2.409 3.544 -14.939 1.00 86.94 99 LYS A O 1
ATOM 796 N N . LYS A 1 100 ? -2.690 4.652 -16.875 1.00 86.44 100 LYS A N 1
ATOM 797 C CA . LYS A 1 100 ? -4.077 5.078 -16.613 1.00 86.44 100 LYS A CA 1
ATOM 798 C C . LYS A 1 100 ? -4.970 3.920 -16.157 1.00 86.44 100 LYS A C 1
ATOM 800 O O . LYS A 1 100 ? -5.682 4.047 -15.170 1.00 86.44 100 LYS A O 1
ATOM 805 N N . GLU A 1 101 ? -4.855 2.773 -16.823 1.00 86.94 101 GLU A N 1
ATOM 806 C CA . GLU A 1 101 ? -5.594 1.552 -16.484 1.00 86.94 101 GLU A CA 1
ATOM 807 C C . GLU A 1 101 ? -5.196 0.973 -15.122 1.00 86.94 101 GLU A C 1
ATOM 809 O O . GLU A 1 101 ? -6.022 0.368 -14.455 1.00 86.94 101 GLU A O 1
ATOM 814 N N . GLY A 1 102 ? -3.953 1.189 -14.679 1.00 87.00 102 GLY A N 1
ATOM 815 C CA . GLY A 1 102 ? -3.425 0.721 -13.399 1.00 87.00 102 GLY A CA 1
ATOM 816 C C . GLY A 1 102 ? -3.803 1.582 -12.196 1.00 87.00 102 GLY A C 1
ATOM 817 O O . GLY A 1 102 ? -3.689 1.100 -11.072 1.00 87.00 102 GLY A O 1
ATOM 818 N N . ILE A 1 103 ? -4.279 2.815 -12.404 1.00 89.50 103 ILE A N 1
ATOM 819 C CA . ILE A 1 103 ? -4.673 3.742 -11.329 1.00 89.50 103 ILE A CA 1
ATOM 820 C C . ILE A 1 103 ? -5.691 3.102 -10.367 1.00 89.50 103 ILE A C 1
ATOM 822 O O . ILE A 1 103 ? -5.369 2.994 -9.182 1.00 89.50 103 ILE A O 1
ATOM 826 N N . PRO A 1 104 ? -6.872 2.622 -10.814 1.00 90.19 104 PRO A N 1
ATOM 827 C CA . PRO A 1 104 ? -7.865 2.067 -9.894 1.00 90.19 104 PRO A CA 1
ATOM 828 C C . PRO A 1 104 ? -7.347 0.827 -9.154 1.00 90.19 104 PRO A C 1
ATOM 830 O O . PRO A 1 104 ? -7.583 0.685 -7.954 1.00 90.19 104 PRO A O 1
ATOM 833 N N . TYR A 1 105 ? -6.590 -0.043 -9.833 1.00 90.38 105 TYR A N 1
ATOM 834 C CA . TYR A 1 105 ? -6.001 -1.233 -9.212 1.00 90.38 105 TYR A CA 1
ATOM 835 C C . TYR A 1 105 ? -4.987 -0.863 -8.137 1.00 90.38 105 TYR A C 1
ATOM 837 O O . TYR A 1 105 ? -4.995 -1.455 -7.060 1.00 90.38 105 TYR A O 1
ATOM 845 N N . MET A 1 106 ? -4.144 0.133 -8.409 1.00 90.44 106 MET A N 1
ATOM 846 C CA . MET A 1 106 ? -3.156 0.618 -7.459 1.00 90.44 106 MET A CA 1
ATOM 847 C C . MET A 1 106 ? -3.822 1.193 -6.212 1.00 90.44 106 MET A C 1
ATOM 849 O O . MET A 1 106 ? -3.435 0.858 -5.095 1.00 90.44 106 MET A O 1
ATOM 853 N N . SER A 1 107 ? -4.853 2.014 -6.385 1.00 92.62 107 SER A N 1
ATOM 854 C CA . SER A 1 107 ? -5.567 2.628 -5.266 1.00 92.62 107 SER A CA 1
ATOM 855 C C . SER A 1 107 ? -6.292 1.593 -4.408 1.00 92.62 107 SER A C 1
ATOM 857 O O . SER A 1 107 ? -6.170 1.628 -3.185 1.00 92.62 107 SER A O 1
ATOM 859 N N . ILE A 1 108 ? -6.980 0.625 -5.028 1.00 92.06 108 ILE A N 1
ATOM 860 C CA . ILE A 1 108 ? -7.621 -0.489 -4.307 1.00 92.06 108 ILE A CA 1
ATOM 861 C C . ILE A 1 108 ? -6.573 -1.314 -3.560 1.00 92.06 108 ILE A C 1
ATOM 863 O O . ILE A 1 108 ? -6.764 -1.663 -2.397 1.00 92.06 108 ILE A O 1
ATOM 867 N N . TYR A 1 109 ? -5.448 -1.607 -4.204 1.00 92.06 109 TYR A N 1
ATOM 868 C CA . TYR A 1 109 ? -4.373 -2.375 -3.597 1.00 92.06 109 TYR A CA 1
ATOM 869 C C . TYR A 1 109 ? -3.765 -1.681 -2.376 1.00 92.06 109 TYR A C 1
ATOM 871 O O . TYR A 1 109 ? -3.624 -2.302 -1.322 1.00 92.06 109 TYR A O 1
ATOM 879 N N . LEU A 1 110 ? -3.455 -0.388 -2.494 1.00 91.44 110 LEU A N 1
ATOM 880 C CA . LEU A 1 110 ? -2.957 0.424 -1.384 1.00 91.44 110 LEU A CA 1
ATOM 881 C C . LEU A 1 110 ? -3.975 0.502 -0.243 1.00 91.44 110 LEU A C 1
ATOM 883 O O . LEU A 1 110 ? -3.598 0.384 0.922 1.00 91.44 110 LEU A O 1
ATOM 887 N N . PHE A 1 111 ? -5.263 0.607 -0.571 1.00 91.62 111 PHE A N 1
ATOM 888 C CA . PHE A 1 111 ? -6.337 0.591 0.414 1.00 91.62 111 PHE A CA 1
ATOM 889 C C . PHE A 1 111 ? -6.428 -0.742 1.169 1.00 91.62 111 PHE A C 1
ATOM 891 O O . PHE A 1 111 ? -6.467 -0.755 2.399 1.00 91.62 111 PHE A O 1
ATOM 898 N N . VAL A 1 112 ? -6.387 -1.875 0.462 1.00 89.31 112 VAL A N 1
ATOM 899 C CA . VAL A 1 112 ? -6.366 -3.209 1.090 1.00 89.31 112 VAL A CA 1
ATOM 900 C C . VAL A 1 112 ? -5.132 -3.369 1.980 1.00 89.31 112 VAL A C 1
ATOM 902 O O . VAL A 1 112 ? -5.235 -3.887 3.093 1.00 89.31 112 VAL A O 1
ATOM 905 N N . LEU A 1 113 ? -3.972 -2.890 1.526 1.00 88.56 113 LEU A N 1
ATOM 906 C CA . LEU A 1 113 ? -2.736 -2.931 2.301 1.00 88.56 113 LEU A CA 1
ATOM 907 C C . LEU A 1 113 ? -2.831 -2.087 3.581 1.00 88.56 113 LEU A C 1
ATOM 909 O O . LEU A 1 113 ? -2.405 -2.537 4.643 1.00 88.56 113 LEU A O 1
ATOM 913 N N . TYR A 1 114 ? -3.439 -0.905 3.505 1.00 88.19 114 TYR A N 1
ATOM 914 C CA . TYR A 1 114 ? -3.715 -0.061 4.667 1.00 88.19 114 TYR A CA 1
ATOM 915 C C . TYR A 1 114 ? -4.641 -0.750 5.677 1.00 88.19 114 TYR A C 1
ATOM 917 O O . TYR A 1 114 ? -4.320 -0.813 6.865 1.00 88.19 114 TYR A O 1
ATOM 925 N N . VAL A 1 115 ? -5.741 -1.354 5.219 1.00 87.31 115 VAL A N 1
ATOM 926 C CA . VAL A 1 115 ? -6.652 -2.111 6.094 1.00 87.31 115 VAL A CA 1
ATOM 927 C C . VAL A 1 115 ? -5.928 -3.291 6.755 1.00 87.31 115 VAL A C 1
ATOM 929 O O . VAL A 1 115 ? -6.082 -3.521 7.957 1.00 87.31 115 VAL A O 1
ATOM 932 N N . LEU A 1 116 ? -5.085 -4.013 6.009 1.00 85.12 116 LEU A N 1
ATOM 933 C CA . LEU A 1 116 ? -4.251 -5.091 6.551 1.00 85.12 116 LEU A CA 1
ATOM 934 C C . LEU A 1 116 ? -3.274 -4.586 7.619 1.00 85.12 116 LEU A C 1
ATOM 936 O O . LEU A 1 116 ? -3.100 -5.253 8.645 1.00 85.12 116 LEU A O 1
ATOM 940 N N . LEU A 1 117 ? -2.662 -3.417 7.415 1.00 82.81 117 LEU A N 1
ATOM 941 C CA . LEU A 1 117 ? -1.793 -2.783 8.407 1.00 82.81 117 LEU A CA 1
ATOM 942 C C . LEU A 1 117 ? -2.576 -2.422 9.672 1.00 82.81 117 LEU A C 1
ATOM 944 O O . LEU A 1 117 ? -2.168 -2.831 10.759 1.00 82.81 117 LEU A O 1
ATOM 948 N N . LEU A 1 118 ? -3.727 -1.755 9.548 1.00 82.62 118 LEU A N 1
ATOM 949 C CA . LEU A 1 118 ? -4.594 -1.415 10.684 1.00 82.62 118 LEU A CA 1
ATOM 950 C C . LEU A 1 118 ? -4.980 -2.650 11.509 1.00 82.62 118 LEU A C 1
ATOM 952 O O . LEU A 1 118 ? -4.874 -2.648 12.740 1.00 82.62 118 LEU A O 1
ATOM 956 N N . ILE A 1 119 ? -5.402 -3.730 10.842 1.00 81.06 119 ILE A N 1
ATOM 957 C CA . ILE A 1 119 ? -5.749 -4.996 11.502 1.00 81.06 119 ILE A CA 1
ATOM 958 C C . ILE A 1 119 ? -4.522 -5.581 12.208 1.00 81.06 119 ILE A C 1
ATOM 960 O O . ILE A 1 119 ? -4.617 -5.973 13.375 1.00 81.06 119 ILE A O 1
ATOM 964 N N . SER A 1 120 ? -3.369 -5.601 11.537 1.00 78.38 120 SER A N 1
ATOM 965 C CA . SER A 1 120 ? -2.118 -6.124 12.097 1.00 78.38 120 SER A CA 1
ATOM 966 C C . SER A 1 120 ? -1.707 -5.354 13.353 1.00 78.38 120 SER A C 1
ATOM 968 O O . SER A 1 120 ? -1.475 -5.967 14.396 1.00 78.38 120 SER A O 1
ATOM 970 N N . PHE A 1 121 ? -1.712 -4.019 13.310 1.00 75.56 121 PHE A N 1
ATOM 971 C CA . PHE A 1 121 ? -1.403 -3.181 14.470 1.00 75.56 121 PHE A CA 1
ATOM 972 C C . PHE A 1 121 ? -2.390 -3.393 15.620 1.00 75.56 121 PHE A C 1
ATOM 974 O O . PHE A 1 121 ? -1.977 -3.512 16.776 1.00 75.56 121 PHE A O 1
ATOM 981 N N . LYS A 1 122 ? -3.687 -3.532 15.325 1.00 76.75 122 LYS A N 1
ATOM 982 C CA . LYS A 1 122 ? -4.714 -3.809 16.340 1.00 76.75 122 LYS A CA 1
ATOM 983 C C . LYS A 1 122 ? -4.520 -5.172 17.011 1.00 76.75 122 LYS A C 1
ATOM 985 O O . LYS A 1 122 ? -4.713 -5.288 18.224 1.00 76.75 122 LYS A O 1
ATOM 990 N N . ILE A 1 123 ? -4.137 -6.201 16.253 1.00 75.44 123 ILE A N 1
ATOM 991 C CA . ILE A 1 123 ? -3.829 -7.537 16.789 1.00 75.44 123 ILE A CA 1
ATOM 992 C C . ILE A 1 123 ? -2.571 -7.483 17.661 1.00 75.44 123 ILE A C 1
ATOM 994 O O . ILE A 1 123 ? -2.600 -7.963 18.795 1.00 75.44 123 ILE A O 1
ATOM 998 N N . ILE A 1 124 ? -1.501 -6.851 17.172 1.00 75.56 124 ILE A N 1
ATOM 999 C CA . ILE A 1 124 ? -0.242 -6.688 17.909 1.00 75.56 124 ILE A CA 1
ATOM 1000 C C . ILE A 1 124 ? -0.494 -5.949 19.228 1.00 75.56 124 ILE A C 1
ATOM 1002 O O . ILE A 1 124 ? -0.131 -6.454 20.288 1.00 75.56 124 ILE A O 1
ATOM 1006 N N . GLY A 1 125 ? -1.204 -4.818 19.200 1.00 71.56 125 GLY A N 1
ATOM 1007 C CA . GLY A 1 125 ? -1.540 -4.058 20.408 1.00 71.56 125 GLY A CA 1
ATOM 1008 C C . GLY A 1 125 ? -2.334 -4.876 21.435 1.00 71.56 125 GLY A C 1
ATOM 1009 O O . GLY A 1 125 ? -2.075 -4.791 22.637 1.00 71.56 125 GLY A O 1
ATOM 1010 N N . ARG A 1 126 ? -3.257 -5.739 20.985 1.00 72.81 126 ARG A N 1
ATOM 1011 C CA . ARG A 1 126 ? -3.987 -6.664 21.872 1.00 72.81 126 ARG A CA 1
ATOM 1012 C C . ARG A 1 126 ? -3.077 -7.725 22.492 1.00 72.81 126 ARG A C 1
ATOM 1014 O O . ARG A 1 126 ? -3.244 -8.031 23.672 1.00 72.81 126 ARG A O 1
ATOM 1021 N N . LEU A 1 127 ? -2.137 -8.278 21.726 1.00 72.12 127 LEU A N 1
ATOM 1022 C CA . LEU A 1 127 ? -1.162 -9.252 22.227 1.00 72.12 127 LEU A CA 1
ATOM 1023 C C . LEU A 1 127 ? -0.226 -8.617 23.261 1.00 72.12 127 LEU A C 1
ATOM 1025 O O . LEU A 1 127 ? -0.084 -9.163 24.353 1.00 72.12 127 LEU A O 1
ATOM 1029 N N . TYR A 1 128 ? 0.316 -7.429 22.978 1.00 71.00 128 TYR A N 1
ATOM 1030 C CA . TYR A 1 128 ? 1.135 -6.677 23.935 1.00 71.00 128 TYR A CA 1
ATOM 1031 C C . TYR A 1 128 ? 0.376 -6.390 25.231 1.00 71.00 128 TYR A C 1
ATOM 1033 O O . TYR A 1 128 ? 0.898 -6.639 26.317 1.00 71.00 128 TYR A O 1
ATOM 1041 N N . LYS A 1 129 ? -0.886 -5.949 25.139 1.00 71.00 129 LYS A N 1
ATOM 1042 C CA . LYS A 1 129 ? -1.719 -5.704 26.324 1.00 71.00 129 LYS A CA 1
ATOM 1043 C C . LYS A 1 129 ? -1.923 -6.976 27.155 1.00 71.00 129 LYS A C 1
ATOM 1045 O O . LYS A 1 129 ? -1.845 -6.908 28.377 1.00 71.00 129 LYS A O 1
ATOM 1050 N N . LYS A 1 130 ? -2.133 -8.134 26.515 1.00 69.38 130 LYS A N 1
ATOM 1051 C CA . LYS A 1 130 ? -2.244 -9.432 27.208 1.00 69.38 130 LYS A CA 1
ATOM 1052 C C . LYS A 1 130 ? -0.945 -9.845 27.904 1.00 69.38 130 LYS A C 1
ATOM 1054 O O . LYS A 1 130 ? -1.014 -10.334 29.023 1.00 69.38 130 LYS A O 1
ATOM 1059 N N . ILE A 1 131 ? 0.214 -9.647 27.275 1.00 71.81 131 ILE A N 1
ATOM 1060 C CA . ILE A 1 131 ? 1.521 -9.993 27.865 1.00 71.81 131 ILE A CA 1
ATOM 1061 C C . ILE A 1 131 ? 1.829 -9.090 29.066 1.00 71.81 131 ILE A C 1
ATOM 1063 O O . ILE A 1 131 ? 2.242 -9.579 30.112 1.00 71.81 131 ILE A O 1
ATOM 1067 N N . ILE A 1 132 ? 1.566 -7.785 28.950 1.00 71.12 132 ILE A N 1
ATOM 1068 C CA . ILE A 1 132 ? 1.765 -6.826 30.047 1.00 71.12 132 ILE A CA 1
ATOM 1069 C C . ILE A 1 132 ? 0.825 -7.122 31.223 1.00 71.12 132 ILE A C 1
ATOM 1071 O O . ILE A 1 132 ? 1.258 -7.067 32.371 1.00 71.12 132 ILE A O 1
ATOM 1075 N N . LEU A 1 133 ? -0.443 -7.461 30.955 1.00 61.53 133 LEU A N 1
ATOM 1076 C CA . LEU A 1 133 ? -1.387 -7.875 31.999 1.00 61.53 133 LEU A CA 1
ATOM 1077 C C . LEU A 1 133 ? -0.933 -9.177 32.673 1.00 61.53 133 LEU A C 1
ATOM 1079 O O . LEU A 1 133 ? -0.871 -9.228 33.894 1.00 61.53 133 LEU A O 1
ATOM 1083 N N . LYS A 1 134 ? -0.499 -10.172 31.891 1.00 58.44 134 LYS A N 1
ATOM 1084 C CA . LYS A 1 134 ? 0.023 -11.441 32.415 1.00 58.44 134 LYS A CA 1
ATOM 1085 C C . LYS A 1 134 ? 1.276 -11.258 33.285 1.00 58.44 134 LYS A C 1
ATOM 1087 O O . LYS A 1 134 ? 1.415 -11.946 34.286 1.00 58.44 134 LYS A O 1
ATOM 1092 N N . ASN A 1 135 ? 2.158 -10.315 32.948 1.00 56.69 135 ASN A N 1
ATOM 1093 C CA . ASN A 1 135 ? 3.345 -10.018 33.758 1.00 56.69 135 ASN A CA 1
ATOM 1094 C C . ASN A 1 135 ? 3.032 -9.248 35.054 1.00 56.69 135 ASN A C 1
ATOM 1096 O O . ASN A 1 135 ? 3.840 -9.299 35.976 1.00 56.69 135 ASN A O 1
ATOM 1100 N N . ARG A 1 136 ? 1.886 -8.554 35.163 1.00 50.22 136 ARG A N 1
ATOM 1101 C CA . ARG A 1 136 ? 1.458 -7.938 36.435 1.00 50.22 136 ARG A CA 1
ATOM 1102 C C . ARG A 1 136 ? 0.914 -8.956 37.436 1.00 50.22 136 ARG A C 1
ATOM 1104 O O . ARG A 1 136 ? 1.070 -8.739 38.632 1.00 50.22 136 ARG A O 1
ATOM 1111 N N . ASP A 1 137 ? 0.326 -10.053 36.966 1.00 51.66 137 ASP A N 1
ATOM 1112 C CA . ASP A 1 137 ? -0.235 -11.092 37.840 1.00 51.66 137 ASP A CA 1
ATOM 1113 C C . ASP A 1 137 ? 0.842 -12.012 38.454 1.00 51.66 137 ASP A C 1
ATOM 1115 O O . ASP A 1 137 ? 0.571 -12.692 39.435 1.00 51.66 137 ASP A O 1
ATOM 1119 N N . CYS A 1 138 ? 2.076 -12.002 37.932 1.00 49.97 138 CYS A N 1
ATOM 1120 C CA . CYS A 1 138 ? 3.214 -12.749 38.491 1.00 49.97 138 CYS A CA 1
ATOM 1121 C C . CYS A 1 138 ? 4.030 -11.980 39.551 1.00 49.97 138 CYS A C 1
ATOM 1123 O O . CYS A 1 138 ? 5.005 -12.528 40.056 1.00 49.97 138 CYS A O 1
ATOM 1125 N N . ILE A 1 139 ? 3.682 -10.725 39.867 1.00 49.91 139 ILE A N 1
ATOM 1126 C CA . ILE A 1 139 ? 4.383 -9.889 40.871 1.00 49.91 139 ILE A CA 1
ATOM 1127 C C . ILE A 1 139 ? 3.520 -9.718 42.145 1.00 49.91 139 ILE A C 1
ATOM 1129 O O . ILE A 1 139 ? 3.717 -8.789 42.922 1.00 49.91 139 ILE A O 1
ATOM 1133 N N . LYS A 1 140 ? 2.537 -10.597 42.372 1.00 41.28 140 LYS A N 1
ATOM 1134 C CA . LYS A 1 140 ? 1.765 -10.649 43.622 1.00 41.28 140 LYS A CA 1
ATOM 1135 C C . LYS A 1 140 ? 2.122 -11.872 44.444 1.00 41.28 140 LYS A C 1
ATOM 1137 O O . LYS A 1 140 ? 2.229 -12.957 43.836 1.00 41.28 140 LYS A O 1
#

Radius of gyration: 18.17 Å; chains: 1; bounding box: 39×31×61 Å

Foldseek 3Di:
DDLVVVLVVLQVVLVVVCVVVVQKPADDPDPVLSVVLSVVVVVVLVVLLVVLVVVLPVVLPPPDDPVSVVVSLVVLLVVLLVVLVCCQPVVVPVRMHGDPNNSNVRSVSSSVSSVVVVVSVVVVVVVVVVVVVVVVVVVD

Secondary structure (DSSP, 8-state):
--TTHHHHHHHHHHHHHHHHTTSEEE--SSHHHHHHHHHHHHHHHHHHHHHHHHHHHHHTTT---HHHHHHHHHHHHHHHHHHHHHHHHH-TTSSEEE-TTHHHHHHHHHHHHHHHHHHHHHHHHHHHHHHHHHHHHTT-

pLDDT: mean 80.13, std 11.87, range [41.28, 93.38]

Sequence (140 aa):
MSITAIPTIIFCKGILAMWKTNLIIINGTNKFEIIMNIIKFMILTLVIITVVDLIFSSVLEKKSGIKQNMIELTLMYLVFLLYAIIYSHFSINNKLIIKKEGIPYMSIYLFVLYVLLLISFKIIGRLYKKIILKNRDCIK